Protein AF-A0A3S5I5E5-F1 (afdb_monomer_lite)

Structure (mmCIF, N/CA/C/O backbone):
data_AF-A0A3S5I5E5-F1
#
_entry.id   AF-A0A3S5I5E5-F1
#
loop_
_atom_site.group_PDB
_atom_site.id
_atom_site.type_symbol
_atom_site.label_atom_id
_atom_site.label_alt_id
_atom_site.label_comp_id
_atom_site.label_asym_id
_atom_site.label_entity_id
_atom_site.label_seq_id
_atom_site.pdbx_PDB_ins_code
_atom_site.Cartn_x
_atom_site.Cartn_y
_atom_site.Cartn_z
_atom_site.occupancy
_atom_site.B_iso_or_equiv
_atom_site.auth_seq_id
_atom_site.auth_comp_id
_atom_site.auth_asym_id
_atom_site.auth_atom_id
_atom_site.pdbx_PDB_model_num
ATOM 1 N N . MET A 1 1 ? -26.920 16.626 24.572 1.00 48.94 1 MET A N 1
ATOM 2 C CA . MET A 1 1 ? -26.180 15.504 25.200 1.00 48.94 1 MET A CA 1
ATOM 3 C C . MET A 1 1 ? -25.005 15.135 24.289 1.00 48.94 1 MET A C 1
ATOM 5 O O . MET A 1 1 ? -25.251 14.741 23.159 1.00 48.94 1 MET A O 1
ATOM 9 N N . LYS A 1 2 ? -23.740 15.347 24.692 1.00 56.34 2 LYS A N 1
ATOM 10 C CA . LYS A 1 2 ? -22.570 15.027 23.841 1.00 56.34 2 LYS A CA 1
ATOM 11 C C . LYS A 1 2 ? -22.289 13.521 23.913 1.00 56.34 2 LYS A C 1
ATOM 13 O O . LYS A 1 2 ? -21.728 13.059 24.904 1.00 56.34 2 LYS A O 1
ATOM 18 N N . ARG A 1 3 ? -22.707 12.754 22.902 1.00 64.19 3 ARG A N 1
ATOM 19 C CA . ARG A 1 3 ? -22.402 11.316 22.809 1.00 64.19 3 ARG A CA 1
ATOM 20 C C . ARG A 1 3 ? -20.934 11.131 22.407 1.00 64.19 3 ARG A C 1
ATOM 22 O O . ARG A 1 3 ? -20.427 11.860 21.560 1.00 64.19 3 ARG A O 1
ATOM 29 N N . ARG A 1 4 ? -20.237 10.197 23.058 1.00 67.50 4 ARG A N 1
ATOM 30 C CA . ARG A 1 4 ? -18.854 9.818 22.735 1.00 67.50 4 ARG A CA 1
ATOM 31 C C . ARG A 1 4 ? -18.867 8.378 22.255 1.00 67.50 4 ARG A C 1
ATOM 33 O O . ARG A 1 4 ? -19.197 7.491 23.035 1.00 67.50 4 ARG A O 1
ATOM 40 N N . PHE A 1 5 ? -18.489 8.171 21.004 1.00 74.06 5 PHE A N 1
ATOM 41 C CA . PHE A 1 5 ? -18.366 6.847 20.415 1.00 74.06 5 PHE A CA 1
ATOM 42 C C . PHE A 1 5 ? -16.898 6.445 20.366 1.00 74.06 5 PHE A C 1
ATOM 44 O O . PHE A 1 5 ? -16.003 7.293 20.292 1.00 74.06 5 PHE A O 1
ATOM 51 N N . ARG A 1 6 ? -16.654 5.144 20.464 1.00 76.00 6 ARG A N 1
ATOM 52 C CA . ARG A 1 6 ? -15.342 4.560 20.219 1.00 76.00 6 ARG A CA 1
ATOM 53 C C . ARG A 1 6 ? -15.438 3.776 18.927 1.00 76.00 6 ARG A C 1
ATOM 55 O O . ARG A 1 6 ? -16.438 3.101 18.714 1.00 76.00 6 ARG A O 1
ATOM 62 N N . SER A 1 7 ? -14.426 3.901 18.085 1.00 79.50 7 SER A N 1
ATOM 63 C CA . SER A 1 7 ? -14.373 3.220 16.799 1.00 79.50 7 SER A CA 1
ATOM 64 C C . SER A 1 7 ? -13.161 2.300 16.759 1.00 79.50 7 SER A C 1
ATOM 66 O O . SER A 1 7 ? -12.131 2.546 17.400 1.00 79.50 7 SER A O 1
ATOM 68 N N . GLN A 1 8 ? -13.337 1.202 16.046 1.00 87.69 8 GLN A N 1
ATOM 69 C CA . GLN A 1 8 ? -12.327 0.213 15.753 1.00 87.69 8 GLN A CA 1
ATOM 70 C C . GLN A 1 8 ? -12.517 -0.163 14.292 1.00 87.69 8 GLN A C 1
ATOM 72 O O . GLN A 1 8 ? -13.638 -0.408 13.853 1.00 87.69 8 GLN A O 1
ATOM 77 N N . LEU A 1 9 ? -11.420 -0.157 13.549 1.00 89.00 9 LEU A N 1
ATOM 78 C CA . LEU A 1 9 ? -11.403 -0.601 12.172 1.00 89.00 9 LEU A CA 1
ATOM 79 C C . LEU A 1 9 ? -11.596 -2.114 12.165 1.00 89.00 9 LEU A C 1
ATOM 81 O O . LEU A 1 9 ? -10.957 -2.841 12.934 1.00 89.00 9 LEU A O 1
ATOM 85 N N . ASP A 1 10 ? -12.479 -2.576 11.295 1.00 91.88 10 ASP A N 1
ATOM 86 C CA . ASP A 1 10 ? -12.550 -3.987 10.970 1.00 91.88 10 ASP A CA 1
ATOM 87 C C . ASP A 1 10 ? -11.349 -4.393 10.099 1.00 91.88 10 ASP A C 1
ATOM 89 O O . ASP A 1 10 ? -10.520 -3.576 9.680 1.00 91.88 10 ASP A O 1
ATOM 93 N N . PHE A 1 11 ? -11.227 -5.694 9.861 1.00 93.19 11 PHE A N 1
ATOM 94 C CA . PHE A 1 11 ? -10.122 -6.258 9.094 1.00 93.19 11 PHE A CA 1
ATOM 95 C C . PHE A 1 11 ? -10.024 -5.655 7.687 1.00 93.19 11 PHE A C 1
ATOM 97 O O . PHE A 1 11 ? -8.941 -5.248 7.259 1.00 93.19 11 PHE A O 1
ATOM 104 N N . LEU A 1 12 ? -11.161 -5.537 6.995 1.00 95.44 12 LEU A N 1
ATOM 105 C CA . LEU A 1 12 ? -11.218 -4.996 5.640 1.00 95.44 12 LEU A CA 1
ATOM 106 C C . LEU A 1 12 ? -10.834 -3.517 5.602 1.00 95.44 12 LEU A C 1
ATOM 108 O O . LEU A 1 12 ? -10.086 -3.114 4.712 1.00 95.44 12 LEU A O 1
ATOM 112 N N . SER A 1 13 ? -11.260 -2.716 6.578 1.00 94.44 13 SER A N 1
ATOM 113 C CA . SER A 1 13 ? -10.889 -1.302 6.662 1.00 94.44 13 SER A CA 1
ATOM 114 C C . SER A 1 13 ? -9.394 -1.124 6.898 1.00 94.44 13 SER A C 1
ATOM 116 O O . SER A 1 13 ? -8.780 -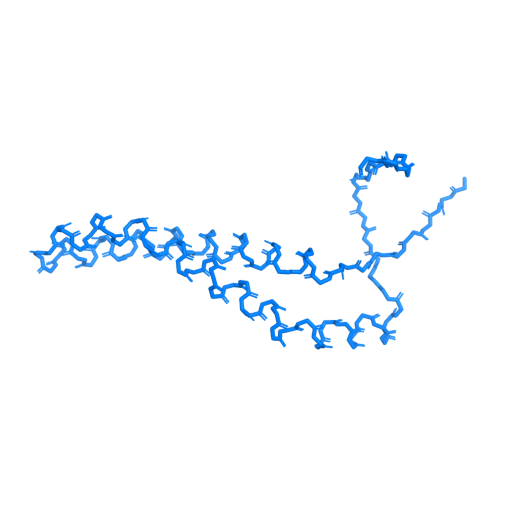0.274 6.255 1.00 94.44 13 SER A O 1
ATOM 118 N N . VAL A 1 14 ? -8.779 -1.934 7.773 1.00 95.06 14 VAL A N 1
ATOM 119 C CA . VAL A 1 14 ? -7.321 -1.891 7.991 1.00 95.06 14 VAL A CA 1
ATOM 120 C C . VAL A 1 14 ? -6.580 -2.215 6.700 1.00 95.06 14 VAL A C 1
ATOM 122 O O . VAL A 1 14 ? -5.711 -1.446 6.295 1.00 95.06 14 VAL A O 1
ATOM 125 N N . ILE A 1 15 ? -6.955 -3.297 6.014 1.00 97.25 15 ILE A N 1
ATOM 126 C CA . ILE A 1 15 ? -6.336 -3.676 4.738 1.00 97.25 15 ILE A CA 1
ATOM 127 C C . ILE A 1 15 ? -6.518 -2.579 3.694 1.00 97.25 15 ILE A C 1
ATOM 129 O O . ILE A 1 15 ? -5.549 -2.203 3.042 1.00 97.25 15 ILE A O 1
ATOM 133 N N . THR A 1 16 ? -7.729 -2.043 3.554 1.00 96.94 16 THR A N 1
ATOM 134 C CA . THR A 1 16 ? -8.055 -1.023 2.548 1.00 96.94 16 THR A CA 1
ATOM 135 C C . THR A 1 16 ? -7.254 0.253 2.784 1.00 96.94 16 THR A C 1
ATOM 137 O O . THR A 1 16 ? -6.666 0.796 1.848 1.00 96.94 16 THR A O 1
ATOM 140 N N . ILE A 1 17 ? -7.159 0.710 4.036 1.00 96.44 17 ILE A N 1
ATOM 141 C CA . ILE A 1 17 ? -6.348 1.878 4.394 1.00 96.44 17 ILE A CA 1
ATOM 142 C C . ILE A 1 17 ? -4.867 1.595 4.130 1.00 96.44 17 ILE A C 1
ATOM 144 O O . ILE A 1 17 ? -4.202 2.410 3.492 1.00 96.44 17 ILE A O 1
ATOM 148 N N . SER A 1 18 ? -4.340 0.445 4.558 1.00 97.62 18 SER A N 1
ATOM 149 C CA . SER A 1 18 ? -2.935 0.096 4.324 1.00 97.62 18 SER A CA 1
ATOM 150 C C . SER A 1 18 ? -2.604 -0.047 2.837 1.00 97.62 18 SER A C 1
ATOM 152 O O . SER A 1 18 ? -1.548 0.411 2.410 1.00 97.62 18 SER A O 1
ATOM 154 N N . ALA A 1 19 ? -3.505 -0.612 2.034 1.00 97.94 19 ALA A N 1
ATOM 155 C CA . ALA A 1 19 ? -3.361 -0.709 0.585 1.00 97.94 19 ALA A CA 1
ATOM 156 C C . ALA A 1 19 ? -3.388 0.671 -0.081 1.00 97.94 19 ALA A C 1
ATOM 158 O O . ALA A 1 19 ? -2.566 0.948 -0.948 1.00 97.94 19 ALA A O 1
ATOM 159 N N . THR A 1 20 ? -4.280 1.561 0.364 1.00 98.06 20 THR A N 1
ATOM 160 C CA . THR A 1 20 ? -4.377 2.940 -0.143 1.00 98.06 20 THR A CA 1
ATOM 161 C C . THR A 1 20 ? -3.109 3.735 0.171 1.00 98.06 20 THR A C 1
ATOM 163 O O . THR A 1 20 ? -2.564 4.412 -0.700 1.00 98.06 20 THR A O 1
ATOM 166 N N . LEU A 1 21 ? -2.597 3.619 1.401 1.00 97.69 21 LEU A N 1
ATOM 167 C CA . LEU A 1 21 ? -1.326 4.229 1.798 1.00 97.69 21 LEU A CA 1
ATOM 168 C C . LEU A 1 21 ? -0.148 3.639 1.013 1.00 97.69 21 LEU A C 1
ATOM 170 O O . LEU A 1 21 ? 0.708 4.390 0.553 1.00 97.69 21 LEU A O 1
ATOM 174 N N . GLY A 1 22 ? -0.133 2.317 0.817 1.00 97.88 22 GLY A N 1
ATOM 175 C CA . GLY A 1 22 ? 0.847 1.628 -0.021 1.00 97.88 22 GLY A CA 1
ATOM 176 C C . GLY A 1 22 ? 0.820 2.134 -1.462 1.00 97.88 22 GLY A C 1
ATOM 177 O O . GLY A 1 22 ? 1.855 2.503 -1.998 1.00 97.88 22 GLY A O 1
ATOM 178 N N . PHE A 1 23 ? -0.360 2.266 -2.069 1.00 98.00 23 PHE A N 1
ATOM 17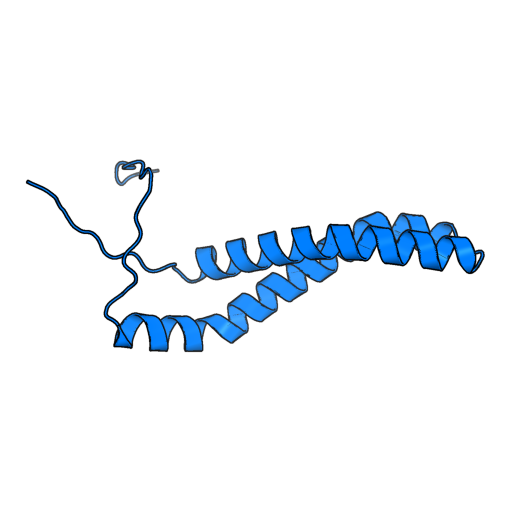9 C CA . PHE A 1 23 ? -0.505 2.832 -3.410 1.00 98.00 23 PHE A CA 1
ATOM 180 C C . PHE A 1 23 ? 0.060 4.256 -3.491 1.00 98.00 23 PHE A C 1
ATOM 182 O O . PHE A 1 23 ? 0.856 4.557 -4.379 1.00 98.00 23 PHE A O 1
ATOM 189 N N . GLY A 1 24 ? -0.299 5.118 -2.532 1.00 97.38 24 GLY A N 1
ATOM 190 C CA . GLY A 1 24 ? 0.204 6.492 -2.459 1.00 97.38 24 GLY A CA 1
ATOM 191 C C . GLY A 1 24 ? 1.729 6.566 -2.328 1.00 97.38 24 GLY A C 1
ATOM 192 O O . GLY A 1 24 ? 2.371 7.342 -3.033 1.00 97.38 24 GLY A O 1
ATOM 193 N N . ALA A 1 25 ? 2.327 5.721 -1.486 1.00 96.81 25 ALA A N 1
ATOM 194 C CA . ALA A 1 25 ? 3.781 5.602 -1.378 1.00 96.81 25 ALA A CA 1
ATOM 195 C C . ALA A 1 25 ? 4.411 5.062 -2.674 1.00 96.81 25 ALA A C 1
ATOM 197 O O . ALA A 1 25 ? 5.456 5.544 -3.116 1.00 96.81 25 ALA A O 1
ATOM 198 N N . GLY A 1 26 ? 3.753 4.102 -3.319 1.00 97.44 26 GLY A N 1
ATOM 199 C CA . GLY A 1 26 ? 4.180 3.530 -4.586 1.00 97.44 26 GLY A CA 1
ATOM 200 C C . GLY A 1 26 ? 4.157 4.522 -5.748 1.00 97.44 26 GLY A C 1
ATOM 201 O O . GLY A 1 26 ? 5.008 4.409 -6.621 1.00 97.44 26 GLY A O 1
ATOM 202 N N . LEU A 1 27 ? 3.285 5.538 -5.745 1.00 97.56 27 LEU A N 1
ATOM 203 C CA . LEU A 1 27 ? 3.353 6.647 -6.712 1.00 97.56 27 LEU A CA 1
ATOM 204 C C . LEU A 1 27 ? 4.655 7.449 -6.575 1.00 97.56 27 LEU A C 1
ATOM 206 O O . LEU A 1 27 ? 5.272 7.798 -7.578 1.00 97.56 27 LEU A O 1
ATOM 210 N N . LEU A 1 28 ? 5.110 7.708 -5.347 1.00 96.06 28 LEU A N 1
ATOM 211 C CA . LEU A 1 28 ? 6.401 8.369 -5.121 1.00 96.06 28 LEU A CA 1
ATOM 212 C C . LEU A 1 28 ? 7.562 7.470 -5.565 1.00 96.06 28 LEU A C 1
ATOM 214 O O . LEU A 1 28 ? 8.488 7.931 -6.233 1.00 96.06 28 LEU A O 1
ATOM 218 N N . GLY A 1 29 ? 7.484 6.174 -5.250 1.00 95.88 29 GLY A N 1
ATOM 219 C CA . GLY A 1 29 ? 8.450 5.180 -5.721 1.00 95.88 29 GLY A CA 1
ATOM 220 C C . GLY A 1 29 ? 8.499 5.073 -7.248 1.00 95.88 29 GLY A C 1
ATOM 221 O O . GLY A 1 29 ? 9.578 4.957 -7.818 1.00 95.88 29 GLY A O 1
ATOM 222 N N . ALA A 1 30 ? 7.352 5.177 -7.918 1.00 96.38 30 ALA A N 1
ATOM 223 C CA . ALA A 1 30 ? 7.231 5.118 -9.370 1.00 96.38 30 ALA A CA 1
ATOM 224 C C . ALA A 1 30 ? 7.997 6.255 -10.063 1.00 96.38 30 ALA A C 1
ATOM 226 O O . ALA A 1 30 ? 8.691 6.018 -11.049 1.00 96.38 30 ALA A O 1
ATOM 227 N N . VAL A 1 31 ? 7.934 7.473 -9.513 1.00 96.44 31 VAL A N 1
ATOM 228 C CA . VAL A 1 31 ? 8.718 8.618 -10.010 1.00 96.44 31 VAL A CA 1
ATOM 229 C C . VAL A 1 31 ? 10.216 8.351 -9.876 1.00 96.44 31 VAL A C 1
ATOM 231 O O . VAL A 1 31 ? 10.974 8.615 -10.809 1.00 96.44 31 VAL A O 1
ATOM 234 N N . LEU A 1 32 ? 10.650 7.791 -8.744 1.00 95.69 32 LEU A N 1
ATOM 235 C CA . LEU A 1 32 ? 12.057 7.456 -8.530 1.00 95.69 32 LEU A CA 1
ATOM 236 C C . LEU A 1 32 ? 12.537 6.386 -9.521 1.00 95.69 32 LEU A C 1
ATOM 238 O O . LEU A 1 32 ? 13.553 6.584 -10.183 1.00 95.69 32 LEU A O 1
ATOM 242 N N . VAL A 1 33 ? 11.777 5.295 -9.672 1.00 95.19 33 VAL A N 1
ATOM 243 C CA . VAL A 1 33 ? 12.069 4.220 -10.635 1.00 95.19 33 VAL A CA 1
ATOM 244 C C . VAL A 1 33 ? 12.149 4.773 -12.055 1.00 95.19 33 VAL A C 1
ATOM 246 O O . VAL A 1 33 ? 13.086 4.445 -12.780 1.00 95.19 33 VAL A O 1
ATOM 249 N N . PHE A 1 34 ? 11.220 5.652 -12.438 1.00 95.62 34 PHE A N 1
ATOM 250 C CA . PHE A 1 34 ? 11.224 6.295 -13.748 1.00 95.62 34 PHE A CA 1
ATOM 251 C C . PHE A 1 34 ? 12.516 7.084 -13.995 1.00 95.62 34 PHE A C 1
ATOM 253 O O . PHE A 1 34 ? 13.173 6.883 -15.016 1.00 95.62 34 PHE A O 1
ATOM 260 N N . ILE A 1 35 ? 12.921 7.941 -13.051 1.00 96.00 35 ILE A N 1
ATOM 261 C CA . ILE A 1 35 ? 14.147 8.746 -13.173 1.00 96.00 35 ILE A CA 1
ATOM 262 C C . ILE A 1 35 ? 15.379 7.841 -13.300 1.00 96.00 35 ILE A C 1
ATOM 264 O O . ILE A 1 35 ? 16.191 8.034 -14.205 1.00 96.00 35 ILE A O 1
ATOM 268 N N . THR A 1 36 ? 15.508 6.832 -12.435 1.00 95.81 36 THR A N 1
ATOM 269 C CA . THR A 1 36 ? 16.662 5.920 -12.436 1.00 95.81 36 THR A CA 1
ATOM 270 C C . THR A 1 36 ? 16.732 5.079 -13.712 1.00 95.81 36 THR A C 1
ATOM 272 O O . THR A 1 36 ? 17.812 4.921 -14.286 1.00 95.81 36 THR A O 1
ATOM 275 N N . ALA A 1 37 ? 15.598 4.574 -14.200 1.00 95.56 37 ALA A N 1
ATOM 276 C CA . ALA A 1 37 ? 15.540 3.783 -15.427 1.00 95.56 37 ALA A CA 1
ATOM 277 C C . ALA A 1 37 ? 15.872 4.625 -16.672 1.00 95.56 37 ALA A C 1
ATOM 279 O O . ALA A 1 37 ? 16.627 4.173 -17.534 1.00 95.56 37 ALA A O 1
ATOM 280 N N . MET A 1 38 ? 15.401 5.877 -16.734 1.00 95.56 38 MET A N 1
ATOM 281 C CA . MET A 1 38 ? 15.762 6.817 -17.805 1.00 95.56 38 MET A CA 1
ATOM 282 C C . MET A 1 38 ? 17.261 7.133 -17.815 1.00 95.56 38 MET A C 1
ATOM 284 O O . MET A 1 38 ? 17.887 7.102 -18.873 1.00 95.56 38 MET A O 1
ATOM 288 N N . GLN A 1 39 ? 17.861 7.373 -16.645 1.00 96.31 39 GLN A N 1
ATOM 289 C CA . GLN A 1 39 ? 19.308 7.593 -16.514 1.00 96.31 39 GLN A CA 1
ATOM 290 C C . GLN A 1 39 ? 20.136 6.360 -16.898 1.00 96.31 39 GLN A C 1
ATOM 292 O O . GLN A 1 39 ? 21.256 6.495 -17.382 1.00 96.31 39 GLN A O 1
ATOM 297 N N . SER A 1 40 ? 19.571 5.166 -16.719 1.00 95.56 40 SER A N 1
ATOM 298 C CA . SER A 1 40 ? 20.210 3.888 -17.048 1.00 95.56 40 SER A CA 1
ATOM 299 C C . SER A 1 40 ? 19.992 3.454 -18.506 1.00 95.56 40 SER A C 1
ATOM 301 O O . SER A 1 40 ? 20.402 2.358 -18.882 1.00 95.56 40 SER A O 1
ATOM 303 N N . GLY A 1 41 ? 19.331 4.277 -19.332 1.00 95.25 41 GLY A N 1
ATOM 304 C CA . GLY A 1 41 ? 19.051 3.962 -20.737 1.00 95.25 41 GLY A CA 1
ATOM 305 C C . GLY A 1 41 ? 17.996 2.869 -20.939 1.00 95.25 41 GLY A C 1
ATOM 306 O O . GLY A 1 41 ? 17.998 2.205 -21.972 1.00 95.25 41 GLY A O 1
ATOM 307 N N . GLN A 1 42 ? 17.097 2.667 -19.968 1.00 95.56 42 GLN A N 1
ATOM 308 C CA . GLN A 1 42 ? 16.064 1.621 -19.977 1.00 95.56 42 GLN A CA 1
ATOM 309 C C . GLN A 1 42 ? 14.643 2.224 -19.959 1.00 95.56 42 GLN A C 1
ATOM 311 O O . GLN A 1 42 ? 13.900 2.048 -18.990 1.00 95.56 42 GLN A O 1
ATOM 316 N N . PRO A 1 43 ? 14.222 2.937 -21.022 1.00 92.50 43 PRO A N 1
ATOM 317 C CA . PRO A 1 43 ? 12.943 3.658 -21.046 1.00 92.50 43 PRO A CA 1
ATOM 318 C C . PRO A 1 43 ? 11.715 2.737 -20.959 1.00 92.50 43 PRO A C 1
ATOM 320 O O . PRO A 1 43 ? 10.720 3.100 -20.339 1.00 92.50 43 PRO A O 1
ATOM 323 N N . GLU A 1 44 ? 11.799 1.522 -21.509 1.00 93.56 44 GLU A N 1
ATOM 324 C CA . GLU A 1 44 ? 10.774 0.473 -21.367 1.00 93.56 44 GLU A CA 1
ATOM 325 C C . GLU A 1 44 ? 10.481 0.178 -19.886 1.00 93.56 44 GLU A C 1
ATOM 327 O O . GLU A 1 44 ? 9.333 0.205 -19.442 1.00 93.56 44 GLU A O 1
ATOM 332 N N . GLN A 1 45 ? 11.534 -0.014 -19.083 1.00 90.81 45 GLN A N 1
ATOM 333 C CA . GLN A 1 45 ? 11.398 -0.273 -17.649 1.00 90.81 45 GLN A CA 1
ATOM 334 C C . GLN A 1 45 ? 10.884 0.950 -16.888 1.00 90.81 45 GLN A C 1
ATOM 336 O O . GLN A 1 45 ? 10.173 0.792 -15.898 1.00 90.81 45 GLN A O 1
ATOM 341 N N . ALA A 1 46 ? 11.197 2.160 -17.359 1.00 91.69 46 ALA A N 1
ATOM 342 C CA . ALA A 1 46 ? 10.685 3.393 -16.773 1.00 91.69 46 ALA A CA 1
ATOM 343 C C . ALA A 1 46 ? 9.153 3.464 -16.892 1.00 91.69 46 ALA A C 1
ATOM 345 O O . ALA A 1 46 ? 8.465 3.715 -15.903 1.00 91.69 46 ALA A O 1
ATOM 346 N N . ILE A 1 47 ? 8.610 3.186 -18.082 1.00 92.81 47 ILE A N 1
ATOM 347 C CA . ILE A 1 47 ? 7.162 3.214 -18.340 1.00 92.81 47 ILE A CA 1
ATOM 348 C C . ILE A 1 47 ? 6.455 2.087 -17.584 1.00 92.81 47 ILE A C 1
ATOM 350 O O . ILE A 1 47 ? 5.435 2.323 -16.937 1.00 92.81 47 ILE A O 1
ATOM 354 N N . VAL A 1 48 ? 7.010 0.872 -17.613 1.00 94.38 48 VAL A N 1
ATOM 355 C CA . VAL A 1 48 ? 6.45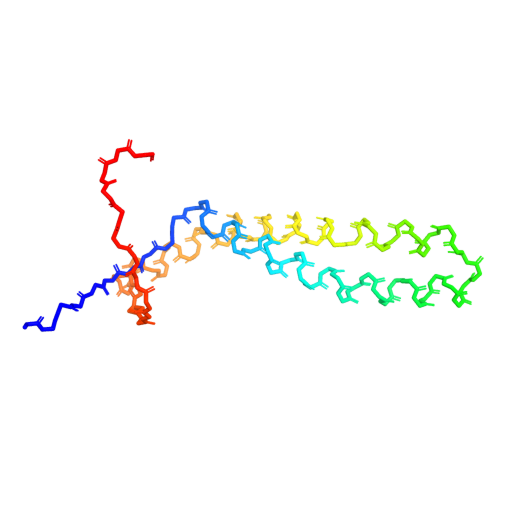6 -0.262 -16.858 1.00 94.38 48 VAL A CA 1
ATOM 356 C C . VAL A 1 48 ? 6.471 0.031 -15.354 1.00 94.38 48 VAL A C 1
ATOM 358 O O . VAL A 1 48 ? 5.472 -0.197 -14.669 1.00 94.38 48 VAL A O 1
ATOM 361 N N . GLY A 1 49 ? 7.561 0.604 -14.840 1.00 93.75 49 GLY A N 1
ATOM 362 C CA . GLY A 1 49 ? 7.708 0.991 -13.437 1.00 93.75 49 GLY A CA 1
ATOM 363 C C . GLY A 1 49 ? 6.659 2.003 -12.973 1.00 93.75 49 GLY A C 1
ATOM 364 O O . GLY A 1 49 ? 6.156 1.883 -11.856 1.00 93.75 49 GLY A O 1
ATOM 365 N N . LEU A 1 50 ? 6.237 2.931 -13.842 1.00 94.00 50 LEU A N 1
ATOM 366 C CA . LEU A 1 50 ? 5.188 3.902 -13.508 1.00 94.00 50 LEU A CA 1
ATOM 367 C C . LEU A 1 50 ? 3.858 3.248 -13.113 1.00 94.00 50 LEU A C 1
ATOM 369 O O . LEU A 1 50 ? 3.134 3.785 -12.276 1.00 94.00 50 LEU A O 1
ATOM 373 N N . VAL A 1 51 ? 3.544 2.090 -13.695 1.00 94.25 51 VAL A N 1
ATOM 374 C CA . VAL A 1 51 ? 2.284 1.372 -13.455 1.00 94.25 51 VAL A CA 1
ATOM 375 C C . VAL A 1 51 ? 2.458 0.266 -12.418 1.00 94.25 51 VAL A C 1
ATOM 377 O O . VAL A 1 51 ? 1.613 0.088 -11.542 1.00 94.25 51 VAL A O 1
ATOM 380 N N . VAL A 1 52 ? 3.560 -0.481 -12.487 1.00 96.56 52 VAL A N 1
ATOM 381 C CA . VAL A 1 52 ? 3.777 -1.658 -11.635 1.00 96.56 52 VAL A CA 1
ATOM 382 C C . VAL A 1 52 ? 4.142 -1.263 -10.204 1.00 96.56 52 VAL A C 1
ATOM 384 O O . VAL A 1 52 ? 3.690 -1.912 -9.256 1.00 96.56 52 VAL A O 1
ATOM 387 N N . THR A 1 53 ? 4.918 -0.196 -10.003 1.00 97.06 53 THR A N 1
ATOM 388 C CA . THR A 1 53 ? 5.378 0.200 -8.662 1.00 97.06 53 THR A CA 1
ATOM 389 C C . THR A 1 53 ? 4.228 0.608 -7.726 1.00 97.06 53 THR A C 1
ATOM 391 O O . THR A 1 53 ? 4.190 0.103 -6.602 1.00 97.06 53 THR A O 1
ATOM 394 N N . PRO A 1 54 ? 3.236 1.423 -8.140 1.00 97.62 54 PRO A N 1
ATOM 395 C CA . PRO A 1 54 ? 2.088 1.751 -7.291 1.00 97.62 54 PRO A CA 1
ATOM 396 C C . PRO A 1 54 ? 1.256 0.526 -6.907 1.00 97.62 54 PRO A C 1
ATOM 398 O O . PRO A 1 54 ? 0.873 0.373 -5.748 1.00 97.62 54 PRO A O 1
ATOM 401 N N . ILE A 1 55 ? 1.025 -0.384 -7.858 1.00 97.62 55 ILE A N 1
ATOM 402 C CA . ILE A 1 55 ? 0.219 -1.594 -7.643 1.00 97.62 55 ILE A CA 1
ATOM 403 C C . ILE A 1 55 ? 0.926 -2.555 -6.684 1.00 97.62 55 ILE A C 1
ATOM 405 O O . ILE A 1 55 ? 0.330 -3.023 -5.716 1.00 97.62 55 ILE A O 1
ATOM 409 N N . THR A 1 56 ? 2.210 -2.830 -6.917 1.00 97.56 56 THR A N 1
ATOM 410 C CA . THR A 1 56 ? 2.992 -3.724 -6.048 1.00 97.56 56 THR A CA 1
ATOM 411 C C . THR A 1 56 ? 3.140 -3.152 -4.640 1.00 97.56 56 THR A C 1
ATOM 413 O O . THR A 1 56 ? 3.032 -3.895 -3.664 1.00 97.56 56 THR A O 1
ATOM 416 N N . SER A 1 57 ? 3.288 -1.831 -4.507 1.00 97.88 57 SER A N 1
ATOM 417 C CA . SER A 1 57 ? 3.309 -1.164 -3.203 1.00 97.88 57 SER A CA 1
ATOM 418 C C . SER A 1 57 ? 1.954 -1.226 -2.489 1.00 97.88 57 SER A C 1
ATOM 420 O O . SER A 1 57 ? 1.910 -1.484 -1.287 1.00 97.88 57 SER A O 1
ATOM 422 N N . ALA A 1 58 ? 0.837 -1.092 -3.213 1.00 98.25 58 ALA A N 1
ATOM 423 C CA . ALA A 1 58 ? -0.504 -1.281 -2.658 1.00 98.25 58 ALA A CA 1
ATOM 424 C C . ALA A 1 58 ? -0.709 -2.703 -2.115 1.00 98.25 58 ALA A C 1
ATOM 426 O O . ALA A 1 58 ? -1.195 -2.875 -0.997 1.00 98.25 58 ALA A O 1
ATOM 427 N N . LEU A 1 59 ? -0.280 -3.722 -2.867 1.00 98.06 59 LEU A N 1
ATOM 428 C CA . LEU A 1 59 ? -0.319 -5.121 -2.427 1.00 98.06 59 LEU A CA 1
ATOM 429 C C . LEU A 1 59 ? 0.570 -5.357 -1.199 1.00 98.06 59 LEU A C 1
ATOM 431 O O . LEU A 1 59 ? 0.147 -6.016 -0.250 1.00 98.06 59 LEU A O 1
ATOM 435 N N . GLY A 1 60 ? 1.771 -4.772 -1.173 1.00 97.94 60 GLY A N 1
ATOM 436 C CA . GLY A 1 60 ? 2.651 -4.803 -0.002 1.00 97.94 60 GLY A CA 1
ATOM 437 C C . GLY A 1 60 ? 2.024 -4.134 1.226 1.00 97.94 60 GLY A C 1
ATOM 438 O O . GLY A 1 60 ? 2.119 -4.658 2.338 1.00 97.94 60 GLY A O 1
ATOM 439 N N . GLY A 1 61 ? 1.318 -3.018 1.026 1.00 97.88 61 GLY A N 1
ATOM 440 C CA . GLY A 1 61 ? 0.522 -2.346 2.052 1.00 97.88 61 GLY A CA 1
ATOM 441 C C . GLY A 1 61 ? -0.612 -3.227 2.575 1.00 97.88 61 GLY A C 1
ATOM 442 O O . GLY A 1 61 ? -0.740 -3.400 3.785 1.00 97.88 61 GLY A O 1
ATOM 443 N N . ALA A 1 62 ? -1.385 -3.856 1.688 1.00 98.12 62 ALA A N 1
ATOM 444 C CA . ALA A 1 62 ? -2.449 -4.794 2.049 1.00 98.12 62 ALA A CA 1
ATOM 445 C C . ALA A 1 62 ? -1.922 -5.984 2.872 1.00 98.12 62 ALA A C 1
ATOM 447 O O . ALA A 1 62 ? -2.497 -6.340 3.905 1.00 98.12 62 ALA A O 1
ATOM 448 N N . LEU A 1 63 ? -0.797 -6.572 2.451 1.00 98.06 63 LEU A N 1
ATOM 449 C CA . LEU A 1 63 ? -0.146 -7.673 3.161 1.00 98.06 63 LEU A CA 1
ATOM 450 C C . LEU A 1 63 ? 0.350 -7.226 4.541 1.00 98.06 63 LEU A C 1
ATOM 452 O O . LEU A 1 63 ? 0.121 -7.912 5.535 1.00 98.06 63 LEU A O 1
ATOM 456 N N . SER A 1 64 ? 0.964 -6.045 4.621 1.00 97.38 64 SER A N 1
ATOM 457 C CA . SER A 1 64 ? 1.404 -5.456 5.889 1.00 97.38 64 SER A CA 1
ATOM 458 C C . SER A 1 64 ? 0.225 -5.190 6.828 1.00 97.38 64 SER A C 1
ATOM 460 O O . SER A 1 64 ? 0.312 -5.497 8.014 1.00 97.38 64 SER A O 1
ATOM 462 N N . GLY A 1 65 ? -0.900 -4.686 6.310 1.00 96.50 65 GLY A N 1
ATOM 463 C CA . GLY A 1 65 ? -2.144 -4.513 7.065 1.00 96.50 65 GLY A CA 1
ATOM 464 C C . GLY A 1 65 ? -2.708 -5.843 7.568 1.00 96.50 65 GLY A C 1
ATOM 465 O O . GLY A 1 65 ? -3.110 -5.940 8.724 1.00 96.50 65 GLY A O 1
ATOM 466 N N . THR A 1 66 ? -2.647 -6.891 6.743 1.00 97.31 66 THR A N 1
ATOM 467 C CA . THR A 1 66 ? -3.075 -8.253 7.105 1.00 97.31 66 THR A CA 1
ATOM 468 C C . THR A 1 66 ? -2.241 -8.813 8.258 1.00 97.31 66 THR A C 1
ATOM 470 O O . THR A 1 66 ? -2.791 -9.266 9.260 1.00 97.31 66 THR A O 1
ATOM 473 N N . LEU A 1 67 ? -0.912 -8.738 8.151 1.00 97.31 67 LEU A N 1
ATOM 474 C CA . LEU A 1 67 ? 0.014 -9.216 9.184 1.00 97.31 67 LEU A CA 1
ATOM 475 C C . LEU A 1 67 ? 0.002 -8.331 10.440 1.00 97.31 67 LEU A C 1
ATOM 477 O O . LEU A 1 67 ? 0.219 -8.818 11.548 1.00 97.31 67 LEU A O 1
ATOM 481 N N . GLY A 1 68 ? -0.265 -7.035 10.278 1.00 96.12 68 GLY A N 1
ATOM 482 C CA . GLY A 1 68 ? -0.366 -6.058 11.360 1.00 96.12 68 GLY A CA 1
ATOM 483 C C . GLY A 1 68 ? -1.698 -6.101 12.110 1.00 96.12 68 GLY A C 1
ATOM 484 O O . GLY A 1 68 ? -1.763 -5.661 13.261 1.00 96.12 68 GLY A O 1
ATOM 485 N N . PHE A 1 69 ? -2.757 -6.650 11.505 1.00 95.62 69 PHE A N 1
ATOM 486 C CA . PHE A 1 69 ? -4.097 -6.652 12.089 1.00 95.62 69 PHE A CA 1
ATOM 487 C C . PHE A 1 69 ? -4.176 -7.328 13.467 1.00 95.62 69 PHE A C 1
ATOM 489 O O . PHE A 1 69 ? -4.774 -6.726 14.360 1.00 95.62 69 PHE A O 1
ATOM 496 N N . PRO A 1 70 ? -3.558 -8.501 13.723 1.00 94.50 70 PRO A N 1
ATOM 497 C CA . PRO A 1 70 ? -3.569 -9.104 15.056 1.00 94.50 70 PRO A CA 1
ATOM 498 C C . PRO A 1 70 ? -3.009 -8.173 16.141 1.00 94.50 70 PRO A C 1
ATOM 500 O O . PRO A 1 70 ? -3.585 -8.065 17.226 1.00 94.50 70 PRO A O 1
ATOM 503 N N . PHE A 1 71 ? -1.932 -7.441 15.836 1.00 94.31 71 PHE A N 1
ATOM 504 C CA . PHE A 1 71 ? -1.328 -6.470 16.753 1.00 94.31 71 PHE A CA 1
ATOM 505 C C . PHE A 1 71 ? -2.232 -5.251 16.961 1.00 94.31 71 PHE A C 1
ATOM 507 O O . PHE A 1 71 ? -2.438 -4.821 18.099 1.00 94.31 71 PHE A O 1
ATOM 514 N N . TYR A 1 72 ? -2.818 -4.727 15.878 1.00 92.12 72 TYR A N 1
ATOM 515 C CA . TYR A 1 72 ? -3.800 -3.642 15.928 1.00 92.12 72 TYR A CA 1
ATOM 516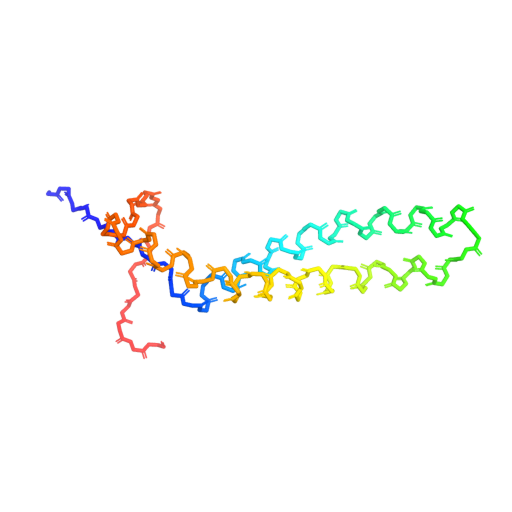 C C . TYR A 1 72 ? -5.017 -4.014 16.783 1.00 92.12 72 TYR A C 1
ATOM 518 O O . TYR A 1 72 ? -5.436 -3.232 17.641 1.00 92.12 72 TYR A O 1
ATOM 526 N N . TYR A 1 73 ? -5.568 -5.208 16.568 1.00 91.50 73 TYR A N 1
ATOM 527 C CA . TYR A 1 73 ? -6.747 -5.714 17.260 1.00 91.50 73 TYR A CA 1
ATOM 528 C C . TYR A 1 73 ? -6.463 -5.916 18.751 1.00 91.50 73 TYR A C 1
ATOM 530 O O . TYR A 1 73 ? -7.213 -5.432 19.600 1.00 91.50 73 TYR A O 1
ATOM 538 N N . TRP A 1 74 ? -5.332 -6.546 19.084 1.00 90.31 74 TRP A N 1
ATOM 539 C CA . TRP A 1 74 ? -4.888 -6.725 20.467 1.00 90.31 74 TRP A CA 1
ATOM 540 C C . TRP A 1 74 ? -4.715 -5.388 21.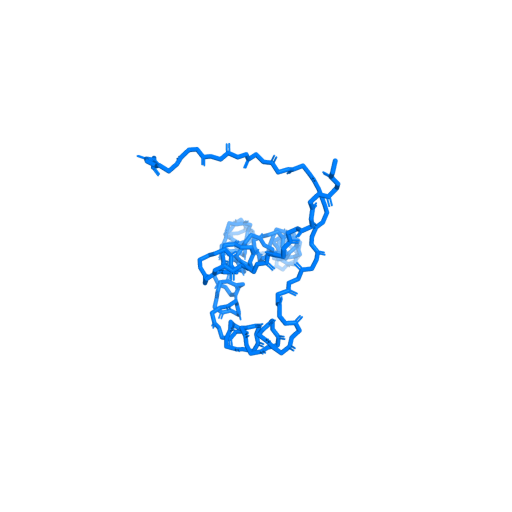198 1.00 90.31 74 TRP A C 1
ATOM 542 O O . TRP A 1 74 ? -5.244 -5.200 22.299 1.00 90.31 74 TRP A O 1
ATOM 552 N N . TYR A 1 75 ? -4.025 -4.430 20.575 1.00 89.50 75 TYR A N 1
ATOM 553 C CA . TYR A 1 75 ? -3.814 -3.107 21.158 1.00 89.50 75 TYR A CA 1
ATOM 554 C C . TYR A 1 75 ? -5.130 -2.338 21.323 1.00 89.50 75 TYR A C 1
ATOM 556 O O . TYR A 1 75 ? -5.389 -1.776 22.390 1.00 89.50 75 TYR A O 1
ATOM 564 N N . SER A 1 76 ? -5.995 -2.365 20.306 1.00 86.56 76 SER A N 1
ATOM 565 C CA . SER A 1 76 ? -7.302 -1.700 20.331 1.00 86.56 76 SER A CA 1
ATOM 566 C C . SER A 1 76 ? -8.205 -2.266 21.425 1.00 86.56 76 SER A C 1
ATOM 568 O O . SER A 1 76 ? -8.809 -1.492 22.170 1.00 86.56 76 SER A O 1
ATOM 570 N N . ASN A 1 77 ? -8.227 -3.586 21.621 1.00 84.25 77 ASN A N 1
ATOM 571 C CA . ASN A 1 77 ? -8.968 -4.211 22.718 1.00 84.25 77 ASN A CA 1
ATOM 572 C C . ASN A 1 77 ? -8.437 -3.786 24.093 1.00 84.25 77 ASN A C 1
ATOM 574 O O . ASN A 1 77 ? -9.230 -3.483 24.988 1.00 84.25 77 ASN A O 1
ATOM 578 N N . LYS A 1 78 ? -7.112 -3.669 24.258 1.00 83.00 78 LYS A N 1
ATOM 579 C CA . LYS A 1 78 ? -6.495 -3.208 25.514 1.00 83.00 78 LYS A CA 1
ATOM 580 C C . LYS A 1 78 ? -6.939 -1.794 25.900 1.00 83.00 78 LYS A C 1
ATOM 582 O O . LYS A 1 78 ? -7.188 -1.530 27.075 1.00 83.00 78 LYS A O 1
ATOM 587 N N . ILE A 1 79 ? -7.085 -0.894 24.928 1.00 83.44 79 ILE A N 1
ATOM 588 C CA . ILE A 1 79 ? -7.532 0.491 25.167 1.00 83.44 79 ILE A CA 1
ATOM 589 C C . ILE A 1 79 ? -9.058 0.669 25.079 1.00 83.44 79 ILE A C 1
ATOM 591 O O . ILE A 1 79 ? -9.557 1.778 25.297 1.00 83.44 79 ILE A O 1
ATOM 595 N N . ARG A 1 80 ? -9.806 -0.424 24.840 1.00 80.19 80 ARG A N 1
ATOM 596 C CA . ARG A 1 80 ? -11.258 -0.474 24.587 1.00 80.19 80 ARG A CA 1
ATOM 597 C C . ARG A 1 80 ? -11.681 0.379 23.379 1.00 80.19 80 A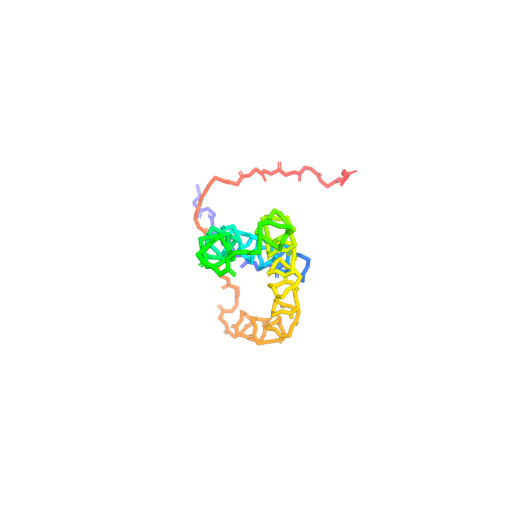RG A C 1
ATOM 599 O O . ARG A 1 80 ? -12.612 1.169 23.500 1.00 80.19 80 ARG A O 1
ATOM 606 N N . GLY A 1 81 ? -10.979 0.278 22.253 1.00 73.25 81 GLY A N 1
ATOM 607 C CA . GLY A 1 81 ? -11.226 1.038 21.019 1.00 73.25 81 GLY A CA 1
ATOM 608 C C . GLY A 1 81 ? -10.654 2.462 21.027 1.00 73.25 81 GLY A C 1
ATOM 609 O O . GLY A 1 81 ? -10.236 2.983 22.065 1.00 73.25 81 GLY A O 1
ATOM 610 N N . GLN A 1 82 ? -10.641 3.112 19.861 1.00 77.38 82 GLN A N 1
ATOM 611 C CA . GLN A 1 82 ? -10.060 4.444 19.676 1.00 77.38 82 GLN A CA 1
ATOM 612 C C . GLN A 1 82 ? -11.114 5.551 19.799 1.00 77.38 82 GLN A C 1
ATOM 614 O O . GLN A 1 82 ? -12.270 5.390 19.406 1.00 77.38 82 GLN A O 1
ATOM 619 N N . LYS A 1 83 ? -10.718 6.704 20.353 1.00 78.31 83 LYS A N 1
ATOM 620 C CA . LYS A 1 83 ? -11.551 7.915 20.366 1.00 78.31 83 LYS A CA 1
ATOM 621 C C . LYS A 1 83 ? -11.306 8.670 19.066 1.00 78.31 83 LYS A C 1
ATOM 623 O O . LYS A 1 83 ? -10.260 9.293 18.923 1.00 78.31 83 LYS A O 1
ATOM 628 N N . ILE A 1 84 ? -12.263 8.615 18.150 1.00 74.12 84 ILE A N 1
ATOM 629 C CA . ILE A 1 84 ? -12.176 9.301 16.860 1.00 74.12 84 ILE A CA 1
ATOM 630 C C . ILE A 1 84 ? -13.128 10.500 16.882 1.00 74.12 84 ILE A C 1
ATOM 632 O O . ILE A 1 84 ? -14.250 10.404 17.380 1.00 74.12 84 ILE A O 1
ATOM 636 N N . SER A 1 85 ? -12.674 11.642 16.371 1.00 75.81 85 SER A N 1
ATOM 637 C CA . SER A 1 85 ? -13.481 12.851 16.184 1.00 75.81 85 SER A CA 1
ATOM 638 C C . SER A 1 85 ? -13.460 13.254 14.716 1.00 75.81 85 SER A C 1
ATOM 640 O O . SER A 1 85 ? -12.390 13.285 14.115 1.00 75.81 85 SER A O 1
ATOM 642 N N . GLY A 1 86 ? -14.615 13.590 14.150 1.00 77.06 86 GLY A N 1
ATOM 643 C CA . GLY A 1 86 ? -14.736 13.941 12.739 1.00 77.06 86 GLY A CA 1
ATOM 644 C C . GLY A 1 86 ? -16.192 14.095 12.312 1.00 77.06 86 GLY A C 1
ATOM 645 O O . GLY A 1 86 ? -17.091 14.161 13.154 1.00 77.06 86 GLY A O 1
ATOM 646 N N . LYS A 1 87 ? -16.413 14.160 10.998 1.00 78.19 87 LYS A N 1
ATOM 647 C CA . LYS A 1 87 ? -17.749 14.092 10.400 1.00 78.19 87 LYS A CA 1
ATOM 648 C C . LYS A 1 87 ? -18.092 12.622 10.183 1.00 78.19 87 LYS A C 1
ATOM 650 O O . LYS A 1 87 ? -17.402 11.948 9.428 1.00 78.19 87 LYS A O 1
ATOM 655 N N . PHE A 1 88 ? -19.129 12.147 10.859 1.00 76.12 88 PHE A N 1
ATOM 656 C CA . PHE A 1 88 ? -19.641 10.789 10.705 1.00 76.12 88 PHE A CA 1
ATOM 657 C C . PHE A 1 88 ? -20.982 10.868 9.982 1.00 76.12 88 PHE A C 1
ATOM 659 O O . PHE A 1 88 ? -21.824 11.685 10.357 1.00 76.12 88 PHE A O 1
ATOM 666 N N . ALA A 1 89 ? -21.153 10.053 8.945 1.00 79.56 89 ALA A N 1
ATOM 667 C CA . ALA A 1 89 ? -22.447 9.822 8.325 1.00 79.56 89 ALA A CA 1
ATOM 668 C C . ALA A 1 89 ? -23.061 8.579 8.974 1.00 79.56 89 ALA A C 1
ATOM 670 O O . ALA A 1 89 ? -22.390 7.555 9.100 1.00 79.56 89 ALA A O 1
ATOM 671 N N . GLU A 1 90 ? -24.302 8.693 9.431 1.00 78.69 90 GLU A N 1
ATOM 672 C CA . GLU A 1 90 ? -25.093 7.543 9.860 1.00 78.69 90 GLU A CA 1
ATOM 673 C C . GLU A 1 90 ? -25.654 6.871 8.605 1.00 78.69 90 GLU A C 1
ATOM 675 O O . GLU A 1 90 ? -26.207 7.553 7.741 1.00 78.69 90 GLU A O 1
ATOM 680 N N . ILE A 1 91 ? -25.462 5.559 8.486 1.00 81.44 91 ILE A N 1
ATOM 681 C CA . ILE A 1 91 ? -26.001 4.752 7.389 1.00 81.44 91 ILE A CA 1
ATOM 682 C C . ILE A 1 91 ? -27.097 3.870 8.004 1.00 81.44 91 ILE A C 1
ATOM 684 O O . ILE A 1 91 ? -26.839 3.268 9.048 1.00 81.44 91 ILE A O 1
ATOM 688 N N . PRO A 1 92 ? -28.316 3.827 7.438 1.00 72.19 92 PRO A N 1
ATOM 689 C CA . PRO A 1 92 ? -29.352 2.907 7.894 1.00 72.19 92 PRO A CA 1
ATOM 690 C C . PRO A 1 92 ? -28.927 1.454 7.630 1.00 72.19 92 PRO A C 1
ATOM 692 O O . PRO A 1 92 ? -28.388 1.154 6.568 1.00 72.19 92 PRO A O 1
ATOM 695 N N . ASP A 1 93 ? -29.166 0.552 8.584 1.00 59.69 93 ASP A N 1
ATOM 696 C CA . ASP A 1 93 ? -28.884 -0.877 8.408 1.00 59.69 93 ASP A CA 1
ATOM 697 C C . ASP A 1 93 ? -29.719 -1.431 7.232 1.00 59.69 93 ASP A C 1
ATOM 699 O O . ASP A 1 93 ? -30.946 -1.504 7.340 1.00 59.69 93 ASP A O 1
ATOM 703 N N . GLY A 1 94 ? -29.085 -1.814 6.112 1.00 61.22 94 GLY A N 1
ATOM 704 C CA . GLY A 1 94 ? -29.795 -2.451 4.991 1.00 61.22 94 GLY A CA 1
ATOM 705 C C . GLY A 1 94 ? -29.194 -2.371 3.580 1.00 61.22 94 GLY A C 1
ATOM 706 O O . GLY A 1 94 ? -29.747 -3.039 2.708 1.00 61.22 94 GLY A O 1
ATOM 707 N N . ASP A 1 95 ? -28.112 -1.618 3.352 1.00 42.25 95 ASP A N 1
ATOM 708 C CA . ASP A 1 95 ? -27.439 -1.507 2.038 1.00 42.25 95 ASP A CA 1
ATOM 709 C C . ASP A 1 95 ? -26.178 -2.383 1.919 1.00 42.25 95 ASP A C 1
ATOM 711 O O . ASP A 1 95 ? -25.344 -2.368 2.858 1.00 42.25 95 ASP A O 1
#

Radius of gyration: 18.98 Å; chains: 1; bounding box: 50×25×47 Å

Secondary structure (DSSP, 8-state):
-----EE---HHHHHHHHHHHHHHHHHHHHHHHHHHHHHTT-HHHHHHHHHHHHHHHHHHHHHHHHHHHHHHHHHHHHHTSEE--S------TT-

Sequence (95 aa):
MKRRFRSQLDFLSVITISATLGFGAGLLGAVLVFITAMQSGQPEQAIVGLVVTPITSALGGALSGTLGFPFYYWYSNKIRGQKISGKFAEIPDGD

Foldseek 3Di:
DDDFDFDDDDLVRLLQVLLVVQLVVLQVVLVVQLVVCVVVVNNVSNVVSNPVSSNVSSVVSSVCSNVCVVVSVVVCVVVVGHGDDDDDDDDPPDD

pLDDT: mean 89.08, std 11.85, range [42.25, 98.25]